Protein AF-A0A1H1NVF4-F1 (afdb_monomer_lite)

Secondary structure (DSSP, 8-state):
---HHHHHHHHHHHH-SSEEEHHHHHHHH-TT---HHHHHHHHHTTS-----EEESSTTPEEEEEHHHHHHHHHHH-SS-----S-------------

Radius of gyration: 15.96 Å; chains: 1; bounding box: 43×28×48 Å

pLDDT: mean 70.97, std 15.54, range [33.5, 87.38]

Structure (mmCIF, N/CA/C/O backbone):
data_AF-A0A1H1NVF4-F1
#
_entry.id   AF-A0A1H1NVF4-F1
#
loop_
_atom_site.group_PDB
_atom_site.id
_atom_site.type_symbol
_atom_site.label_atom_id
_atom_site.label_alt_id
_atom_site.label_comp_id
_atom_site.label_asym_id
_atom_site.label_entity_id
_atom_site.label_seq_id
_atom_site.pdbx_PDB_ins_code
_atom_site.Cartn_x
_atom_site.Cartn_y
_atom_site.Cartn_z
_atom_site.occupancy
_atom_site.B_iso_or_equiv
_atom_site.auth_seq_id
_atom_site.auth_comp_id
_atom_site.auth_asym_id
_atom_site.auth_atom_id
_atom_site.pdbx_PDB_model_num
ATOM 1 N N . MET A 1 1 ? 3.846 1.326 -22.352 1.00 51.31 1 MET A N 1
ATOM 2 C CA . MET A 1 1 ? 3.088 0.555 -21.343 1.00 51.31 1 MET A CA 1
ATOM 3 C C . MET A 1 1 ? 4.117 -0.011 -20.375 1.00 51.31 1 MET A C 1
ATOM 5 O O . MET A 1 1 ? 4.774 -0.983 -20.717 1.00 51.31 1 MET A O 1
ATOM 9 N N . THR A 1 2 ? 4.398 0.663 -19.262 1.00 56.66 2 THR A N 1
ATOM 10 C CA . THR A 1 2 ? 5.470 0.232 -18.347 1.00 56.66 2 THR A CA 1
ATOM 11 C C . THR A 1 2 ? 5.034 -1.039 -17.624 1.00 56.66 2 THR A C 1
ATOM 13 O O . THR A 1 2 ? 3.951 -1.081 -17.044 1.00 56.66 2 THR A O 1
ATOM 16 N N . THR A 1 3 ? 5.837 -2.095 -17.713 1.00 71.75 3 THR A N 1
ATOM 17 C CA . THR A 1 3 ? 5.547 -3.394 -17.101 1.00 71.75 3 THR A CA 1
ATOM 18 C C . THR A 1 3 ? 6.102 -3.443 -15.672 1.00 71.75 3 THR A C 1
ATOM 20 O O . THR A 1 3 ? 7.077 -2.765 -15.350 1.00 71.75 3 THR A O 1
ATOM 23 N N . LEU A 1 4 ? 5.495 -4.267 -14.808 1.00 72.19 4 LEU A N 1
ATOM 24 C CA . LEU A 1 4 ? 5.955 -4.547 -13.435 1.00 72.19 4 LEU A CA 1
ATOM 25 C C . LEU A 1 4 ? 7.485 -4.653 -13.250 1.00 72.19 4 LEU A C 1
ATOM 27 O O . LEU A 1 4 ? 7.996 -3.997 -12.338 1.00 72.19 4 LEU A O 1
ATOM 31 N N . PRO A 1 5 ? 8.229 -5.425 -14.072 1.00 73.44 5 PRO A N 1
ATOM 32 C CA . PRO A 1 5 ? 9.673 -5.577 -13.897 1.00 73.44 5 PRO A CA 1
ATOM 33 C C . PRO A 1 5 ? 10.443 -4.261 -14.043 1.00 73.44 5 PRO A C 1
ATOM 35 O O . PRO A 1 5 ? 11.336 -4.006 -13.241 1.00 73.44 5 PRO A O 1
ATOM 38 N N . ALA A 1 6 ? 10.055 -3.381 -14.972 1.00 77.06 6 ALA A N 1
ATOM 39 C CA . ALA A 1 6 ? 10.739 -2.103 -15.173 1.00 77.06 6 ALA A CA 1
ATOM 40 C C . ALA A 1 6 ? 10.601 -1.177 -13.949 1.00 77.06 6 ALA A C 1
ATOM 42 O O . ALA A 1 6 ? 11.563 -0.538 -13.524 1.00 77.06 6 ALA A O 1
ATOM 43 N N . THR A 1 7 ? 9.416 -1.142 -13.331 1.00 80.00 7 THR A N 1
ATOM 44 C CA . THR A 1 7 ? 9.189 -0.385 -12.088 1.00 80.00 7 THR A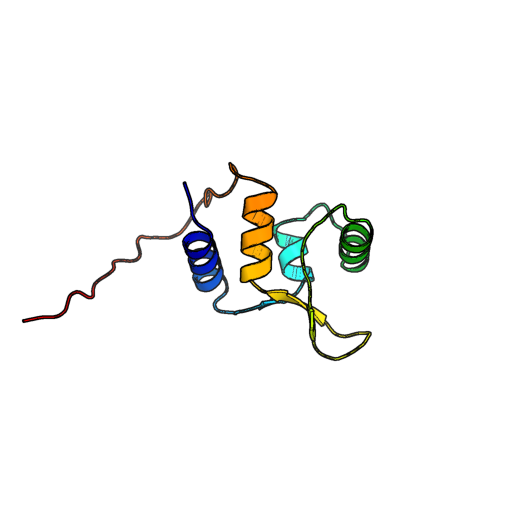 CA 1
ATOM 45 C C . THR A 1 7 ? 9.955 -0.989 -10.912 1.00 80.00 7 THR A C 1
ATOM 47 O O . THR A 1 7 ? 10.537 -0.251 -10.116 1.00 80.00 7 THR A O 1
ATOM 50 N N . LEU A 1 8 ? 9.990 -2.321 -10.804 1.00 80.88 8 LEU A N 1
ATOM 51 C CA . LEU A 1 8 ? 10.721 -3.013 -9.744 1.00 80.88 8 LEU A CA 1
ATOM 52 C C . LEU A 1 8 ? 12.232 -2.780 -9.850 1.00 80.88 8 LEU A C 1
ATOM 54 O O . LEU A 1 8 ? 12.871 -2.494 -8.841 1.00 80.88 8 LEU A O 1
ATOM 58 N N . GLU A 1 9 ? 12.803 -2.855 -11.054 1.00 79.12 9 GLU A N 1
ATOM 59 C CA . GLU A 1 9 ? 14.217 -2.553 -11.290 1.00 79.12 9 GLU A CA 1
ATOM 60 C C . GLU A 1 9 ? 14.557 -1.106 -10.932 1.00 79.12 9 GLU A C 1
ATOM 62 O O . GLU A 1 9 ? 15.572 -0.864 -10.278 1.00 79.12 9 GLU A O 1
ATOM 67 N N . GLN A 1 10 ? 13.692 -0.149 -11.277 1.00 80.88 10 GLN A N 1
ATOM 68 C CA . GLN A 1 10 ? 13.894 1.254 -10.916 1.00 80.88 10 GLN A CA 1
ATOM 69 C C . GLN A 1 10 ? 13.900 1.458 -9.394 1.00 80.88 10 GLN A C 1
ATOM 71 O O . GLN A 1 10 ? 14.780 2.139 -8.867 1.00 80.88 10 GLN A O 1
ATOM 76 N N . LEU A 1 11 ? 12.954 0.842 -8.677 1.00 81.75 11 LEU A N 1
ATOM 77 C CA . LEU A 1 11 ? 12.922 0.875 -7.213 1.00 81.75 11 LEU A CA 1
ATOM 78 C C . LEU A 1 11 ? 14.168 0.206 -6.622 1.00 81.75 11 LEU A C 1
ATOM 80 O O . LEU A 1 11 ? 14.806 0.749 -5.724 1.00 81.75 11 LEU A O 1
ATOM 84 N N . ARG A 1 12 ? 14.559 -0.949 -7.159 1.00 82.12 12 ARG A N 1
ATOM 85 C CA . ARG A 1 12 ? 15.703 -1.711 -6.661 1.00 82.12 12 ARG A CA 1
ATOM 86 C C . ARG A 1 12 ? 17.015 -0.958 -6.859 1.00 82.12 12 ARG A C 1
ATOM 88 O O . ARG A 1 12 ? 17.821 -0.947 -5.943 1.00 82.12 12 ARG A O 1
ATOM 95 N N . ARG A 1 13 ? 17.195 -0.250 -7.979 1.00 78.88 13 ARG A N 1
ATOM 96 C CA . ARG A 1 13 ? 18.355 0.637 -8.184 1.00 78.88 13 ARG A CA 1
ATOM 97 C C . ARG A 1 13 ? 18.352 1.865 -7.278 1.00 78.88 13 ARG A C 1
ATOM 99 O O . ARG A 1 13 ? 19.417 2.354 -6.930 1.00 78.88 13 ARG A O 1
ATOM 106 N N . ARG A 1 14 ? 17.173 2.389 -6.925 1.00 79.69 14 ARG A N 1
ATOM 107 C CA . ARG A 1 14 ? 17.039 3.582 -6.075 1.00 79.69 14 ARG A CA 1
ATOM 108 C C . ARG A 1 14 ? 17.388 3.287 -4.617 1.00 79.69 14 ARG A C 1
ATOM 110 O O . ARG A 1 14 ? 18.059 4.096 -3.988 1.00 79.69 14 ARG A O 1
ATOM 117 N N . TYR A 1 15 ? 16.910 2.161 -4.089 1.00 78.56 15 TYR A N 1
ATOM 118 C CA . TYR A 1 15 ? 17.018 1.848 -2.660 1.00 78.56 15 TYR A CA 1
ATOM 119 C C . TYR A 1 15 ? 18.061 0.774 -2.325 1.00 78.56 15 TYR A C 1
ATOM 121 O O . TYR A 1 15 ? 18.366 0.600 -1.145 1.00 78.56 15 TYR A O 1
ATOM 129 N N . ASP A 1 16 ? 18.557 0.038 -3.328 1.00 73.88 16 ASP A N 1
ATOM 130 C CA . ASP A 1 16 ? 19.504 -1.092 -3.228 1.00 73.88 16 ASP A CA 1
ATOM 131 C C . ASP A 1 16 ? 19.076 -2.217 -2.259 1.00 73.88 16 ASP A C 1
ATOM 133 O O . ASP A 1 16 ? 19.813 -3.150 -1.959 1.00 73.88 16 ASP A O 1
ATOM 137 N N . ARG A 1 17 ? 17.836 -2.164 -1.762 1.00 78.88 17 ARG A N 1
ATOM 138 C CA . ARG A 1 17 ? 17.302 -3.052 -0.727 1.00 78.88 17 ARG A CA 1
ATOM 139 C C . ARG A 1 17 ? 16.025 -3.732 -1.217 1.00 78.88 17 ARG A C 1
ATOM 141 O O . ARG A 1 17 ? 15.206 -3.086 -1.864 1.00 78.88 17 ARG A O 1
ATOM 148 N N . PRO A 1 18 ? 15.809 -5.026 -0.912 1.00 77.19 18 PRO A N 1
ATOM 149 C CA . PRO A 1 18 ? 14.626 -5.762 -1.371 1.00 77.19 18 PRO A CA 1
ATOM 150 C C . PRO A 1 18 ? 13.334 -5.350 -0.644 1.00 77.19 18 PRO A C 1
ATOM 152 O O . PRO A 1 18 ? 12.231 -5.593 -1.142 1.00 77.19 18 PRO A O 1
ATOM 155 N N . CYS A 1 19 ? 13.460 -4.733 0.530 1.00 79.12 19 CYS A N 1
ATOM 156 C CA . CYS A 1 19 ? 12.353 -4.254 1.341 1.00 79.12 19 CYS A CA 1
ATOM 157 C C . CYS A 1 19 ? 12.653 -2.871 1.922 1.00 79.12 19 CYS A C 1
ATOM 159 O O . CYS A 1 19 ? 13.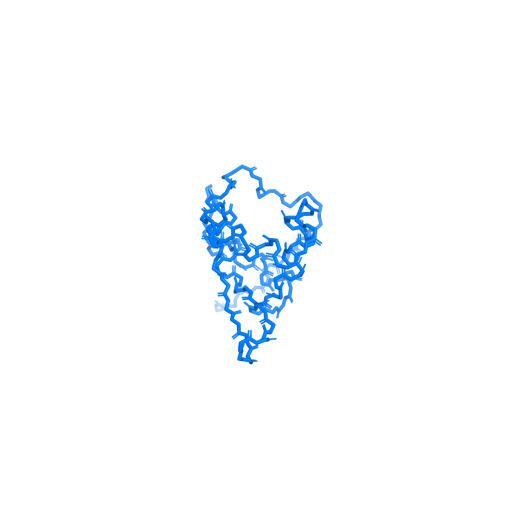804 -2.531 2.201 1.00 79.12 19 CYS A O 1
ATOM 161 N N . LEU A 1 20 ? 11.590 -2.095 2.112 1.00 82.94 20 LEU A N 1
ATOM 162 C CA . LEU A 1 20 ? 11.614 -0.772 2.725 1.00 82.94 20 LEU A CA 1
ATOM 163 C C . LEU A 1 20 ? 10.701 -0.768 3.958 1.00 82.94 20 LEU A C 1
ATOM 165 O O . LEU A 1 20 ? 9.627 -1.376 3.910 1.00 82.94 20 LEU A O 1
ATOM 169 N N . PRO A 1 21 ? 11.068 -0.102 5.063 1.00 83.81 21 PRO A N 1
ATOM 170 C CA . PRO A 1 21 ? 10.160 0.075 6.188 1.00 83.81 21 PRO A CA 1
ATOM 171 C C . PRO A 1 21 ? 8.935 0.898 5.776 1.00 83.81 21 PRO A C 1
ATOM 173 O O . PRO A 1 21 ? 9.005 1.800 4.939 1.00 83.81 21 PRO A O 1
ATOM 176 N N . LEU A 1 22 ? 7.794 0.594 6.397 1.00 82.25 22 LEU A N 1
ATOM 177 C CA . LEU A 1 22 ? 6.522 1.268 6.142 1.00 82.25 22 LEU A CA 1
ATOM 178 C C . LEU A 1 22 ? 6.620 2.776 6.384 1.00 82.25 22 LEU A C 1
ATOM 180 O O . LEU A 1 22 ? 5.914 3.540 5.733 1.00 82.25 22 LEU A O 1
ATOM 184 N N . ASP A 1 23 ? 7.482 3.188 7.314 1.00 80.69 23 ASP A N 1
ATOM 185 C CA . ASP A 1 23 ? 7.722 4.589 7.643 1.00 80.69 23 ASP A CA 1
ATOM 186 C C . ASP A 1 23 ? 8.364 5.373 6.487 1.00 80.69 23 ASP A C 1
ATOM 188 O O . ASP A 1 23 ? 7.894 6.462 6.164 1.00 80.69 23 ASP A O 1
ATOM 192 N N . GLU A 1 24 ? 9.343 4.793 5.784 1.00 83.06 24 GLU A N 1
ATOM 193 C CA . GLU A 1 24 ? 9.939 5.429 4.598 1.00 83.06 24 GLU A CA 1
ATOM 194 C C . GLU A 1 24 ? 8.942 5.464 3.432 1.00 83.06 24 GLU A C 1
ATOM 196 O O . GLU A 1 24 ? 8.738 6.506 2.808 1.00 83.06 24 GLU A O 1
ATOM 201 N N . VAL A 1 25 ? 8.226 4.356 3.189 1.00 81.62 25 VAL A N 1
ATOM 202 C CA . VAL A 1 25 ? 7.179 4.304 2.149 1.00 81.62 25 VAL A CA 1
ATOM 203 C C . VAL A 1 25 ? 6.091 5.344 2.415 1.00 81.62 25 VAL A C 1
ATOM 205 O O . VAL A 1 25 ? 5.609 6.000 1.488 1.00 81.62 25 VAL A O 1
ATOM 208 N N . ARG A 1 26 ? 5.705 5.504 3.684 1.00 83.75 26 ARG A N 1
ATOM 209 C CA . ARG A 1 26 ? 4.777 6.538 4.140 1.00 83.75 26 ARG A CA 1
ATOM 210 C C . ARG A 1 26 ? 5.321 7.924 3.821 1.00 83.75 26 ARG A C 1
ATOM 212 O O . ARG A 1 26 ? 4.604 8.695 3.196 1.00 83.75 26 ARG A O 1
ATOM 219 N N . ALA A 1 27 ? 6.549 8.229 4.233 1.00 80.62 27 ALA A N 1
ATOM 220 C CA . ALA A 1 27 ? 7.141 9.551 4.065 1.00 80.62 27 ALA A CA 1
ATOM 221 C C . ALA A 1 27 ? 7.198 9.988 2.590 1.00 80.62 27 ALA A C 1
ATOM 223 O O . ALA A 1 27 ? 6.837 11.121 2.279 1.00 80.62 27 ALA A O 1
ATOM 224 N N . GLU A 1 28 ? 7.576 9.088 1.679 1.00 79.88 28 GLU A N 1
ATOM 225 C CA . GLU A 1 28 ? 7.700 9.417 0.253 1.00 79.88 28 GLU A CA 1
ATOM 226 C C . GLU A 1 28 ? 6.365 9.410 -0.500 1.00 79.88 28 GLU A C 1
ATOM 228 O O . GLU A 1 28 ? 6.058 10.339 -1.247 1.00 79.88 28 GLU A O 1
ATOM 233 N N . TRP A 1 29 ? 5.551 8.364 -0.331 1.00 76.19 29 TRP A N 1
ATOM 234 C CA . TRP A 1 29 ? 4.388 8.133 -1.201 1.00 76.19 29 TRP A CA 1
ATOM 235 C C . TRP A 1 29 ? 3.055 8.535 -0.579 1.00 76.19 29 TRP A C 1
ATOM 237 O O . TRP A 1 29 ? 2.056 8.729 -1.293 1.00 76.19 29 TRP A O 1
ATOM 247 N N . LEU A 1 30 ? 3.015 8.615 0.750 1.00 76.00 30 LEU A N 1
ATOM 248 C CA . LEU A 1 30 ? 1.832 8.958 1.527 1.00 76.00 30 LEU A CA 1
ATOM 249 C C . LEU A 1 30 ? 2.150 10.047 2.562 1.00 76.00 30 LEU A C 1
ATOM 251 O O . LEU A 1 30 ? 1.866 9.847 3.745 1.00 76.00 30 LEU A O 1
ATOM 255 N N . PRO A 1 31 ? 2.654 11.226 2.148 1.00 76.50 31 PRO A N 1
ATOM 256 C CA . PRO A 1 31 ? 2.972 12.303 3.089 1.00 76.50 31 PRO A CA 1
ATOM 257 C C . PRO A 1 31 ? 1.734 12.797 3.861 1.00 76.50 31 PRO A C 1
ATOM 259 O O . PRO A 1 31 ? 1.855 13.392 4.923 1.00 76.50 31 PRO A O 1
ATOM 262 N N . HIS A 1 32 ? 0.524 12.507 3.362 1.00 78.12 32 HIS A N 1
ATOM 263 C CA . HIS A 1 32 ? -0.747 12.773 4.045 1.00 78.12 32 HIS A CA 1
ATOM 264 C C . HIS A 1 32 ? -1.056 11.796 5.197 1.00 78.12 32 HIS A C 1
ATOM 266 O O . HIS A 1 32 ? -2.003 12.011 5.955 1.00 78.12 32 HIS A O 1
ATOM 272 N N . ILE A 1 33 ? -0.311 10.694 5.322 1.00 80.38 33 ILE A N 1
ATOM 273 C CA . ILE A 1 33 ? -0.447 9.738 6.417 1.00 80.38 33 ILE A CA 1
ATOM 274 C C . ILE A 1 33 ? 0.553 10.102 7.513 1.00 80.38 33 ILE A C 1
ATOM 276 O O . ILE A 1 33 ? 1.759 9.884 7.409 1.00 80.38 33 ILE A O 1
ATOM 280 N N . ASN A 1 34 ? 0.015 10.626 8.608 1.00 74.44 34 ASN A N 1
ATOM 281 C CA . ASN A 1 34 ? 0.814 11.189 9.694 1.00 74.44 34 ASN A CA 1
ATOM 282 C C . ASN A 1 34 ? 1.534 10.147 10.564 1.00 74.44 34 ASN A C 1
ATOM 284 O O . ASN A 1 34 ? 2.499 10.489 11.241 1.00 74.44 34 ASN A O 1
ATOM 288 N N . SER A 1 35 ? 1.097 8.883 10.570 1.00 79.12 35 SER A N 1
ATOM 289 C CA . SER A 1 35 ? 1.689 7.853 11.438 1.00 79.12 35 SER A CA 1
ATOM 290 C C . SER A 1 35 ? 1.586 6.455 10.837 1.00 79.12 35 SER A C 1
ATOM 292 O O . SER A 1 35 ? 0.653 6.157 10.088 1.00 79.12 35 SER A O 1
ATOM 294 N N . GLU A 1 36 ? 2.508 5.573 11.221 1.00 78.19 36 GLU A N 1
ATOM 295 C CA . GLU A 1 36 ? 2.477 4.150 10.861 1.00 78.19 36 GLU A CA 1
ATOM 296 C C . GLU A 1 36 ? 1.143 3.495 11.260 1.00 78.19 3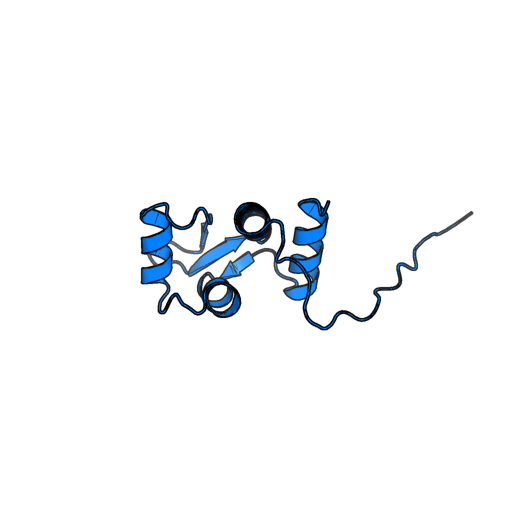6 GLU A C 1
ATOM 298 O O . GLU A 1 36 ? 0.528 2.788 10.464 1.00 78.19 36 GLU A O 1
ATOM 303 N N . GLU A 1 37 ? 0.626 3.807 12.452 1.00 82.06 37 GLU A N 1
ATOM 304 C CA . GLU A 1 37 ? -0.669 3.306 12.926 1.00 82.06 37 GLU A CA 1
ATOM 305 C C . GLU A 1 37 ? -1.832 3.738 12.023 1.00 82.06 37 GLU A C 1
ATOM 307 O O . GLU A 1 37 ? -2.737 2.948 11.740 1.00 82.06 37 GLU A O 1
ATOM 312 N N . HIS A 1 38 ? -1.789 4.973 11.510 1.00 83.94 38 HIS A N 1
ATOM 313 C CA . HIS A 1 38 ? -2.762 5.463 10.537 1.00 83.94 38 HIS A CA 1
ATOM 314 C C . HIS A 1 38 ? -2.652 4.696 9.219 1.00 83.94 38 HIS A C 1
ATOM 316 O O . HIS A 1 38 ? -3.683 4.302 8.674 1.00 83.94 38 HIS A O 1
ATOM 322 N N . LEU A 1 39 ? -1.436 4.428 8.733 1.00 83.06 39 LEU A N 1
ATOM 323 C CA . LEU A 1 39 ? -1.220 3.636 7.520 1.00 83.06 39 LEU A CA 1
ATOM 324 C C . LEU A 1 39 ? -1.770 2.214 7.683 1.00 83.06 39 LEU A C 1
ATOM 326 O O . LEU A 1 39 ? -2.568 1.756 6.865 1.00 83.06 39 LEU A O 1
ATOM 330 N N . LEU A 1 40 ? -1.429 1.551 8.788 1.00 82.81 40 LEU A N 1
ATOM 331 C CA . LEU A 1 40 ? -1.927 0.220 9.134 1.00 82.81 40 LEU A CA 1
ATOM 332 C C . LEU A 1 40 ? -3.455 0.194 9.226 1.00 82.81 40 LEU A C 1
ATOM 334 O O . LEU A 1 40 ? -4.089 -0.752 8.757 1.00 82.81 40 LEU A O 1
ATOM 338 N N . LYS A 1 41 ? -4.064 1.241 9.792 1.00 86.44 41 LYS A N 1
ATOM 339 C CA . LYS A 1 41 ? -5.521 1.387 9.843 1.00 86.44 41 LYS A CA 1
ATOM 340 C C . LYS A 1 41 ? -6.116 1.522 8.443 1.00 86.44 41 LYS A C 1
ATOM 342 O O . LYS A 1 41 ? -7.082 0.831 8.153 1.00 86.44 41 LYS A O 1
ATOM 347 N N . GLN A 1 42 ? -5.546 2.340 7.557 1.00 84.19 42 GLN A N 1
ATOM 348 C CA . GLN A 1 42 ? -6.030 2.473 6.174 1.00 84.19 42 GLN A CA 1
ATOM 349 C C . GLN A 1 42 ? -5.912 1.165 5.377 1.00 84.19 42 GLN A C 1
ATOM 351 O O . GLN A 1 42 ? -6.808 0.843 4.594 1.00 84.19 42 GLN A O 1
ATOM 356 N N . ILE A 1 43 ? -4.843 0.396 5.604 1.00 84.88 43 ILE A N 1
ATOM 357 C CA . ILE A 1 43 ? -4.662 -0.930 5.000 1.00 84.88 43 ILE A CA 1
ATOM 358 C C . ILE A 1 43 ? -5.711 -1.908 5.543 1.00 84.88 43 ILE A C 1
ATOM 360 O O . ILE A 1 43 ? -6.388 -2.575 4.766 1.00 84.88 43 ILE A O 1
ATOM 364 N N . ARG A 1 44 ? -5.929 -1.933 6.865 1.00 81.19 44 ARG A N 1
ATOM 365 C CA . ARG A 1 44 ? -6.993 -2.732 7.503 1.00 81.19 44 ARG A CA 1
ATOM 366 C C . ARG A 1 44 ? -8.394 -2.358 7.020 1.00 81.19 44 ARG A C 1
ATOM 368 O O . ARG A 1 44 ? -9.235 -3.233 6.874 1.00 81.19 44 ARG A O 1
ATOM 375 N N . LEU A 1 45 ? -8.631 -1.075 6.757 1.00 84.19 45 LEU A N 1
ATOM 376 C CA . LEU A 1 45 ? -9.880 -0.560 6.192 1.00 84.19 45 LEU A CA 1
ATOM 377 C C . LEU A 1 45 ? -10.037 -0.874 4.694 1.00 84.19 45 LEU A C 1
ATOM 379 O O . LEU A 1 45 ? -11.052 -0.514 4.107 1.00 84.19 45 LEU A O 1
ATOM 383 N N . GLY A 1 46 ? -9.036 -1.481 4.048 1.00 81.31 46 GLY A N 1
ATOM 384 C CA . GLY A 1 46 ? -9.059 -1.793 2.618 1.00 81.31 46 GLY A CA 1
ATOM 385 C C . GLY A 1 46 ? -8.930 -0.572 1.702 1.00 81.31 46 GLY A C 1
ATOM 386 O O . GLY A 1 46 ? -9.014 -0.712 0.483 1.00 81.31 46 GLY A O 1
ATOM 387 N N . ARG A 1 47 ? -8.691 0.621 2.265 1.00 80.38 47 ARG A N 1
ATOM 388 C CA . ARG A 1 47 ? -8.503 1.874 1.512 1.00 80.38 47 ARG A CA 1
ATOM 389 C C . ARG A 1 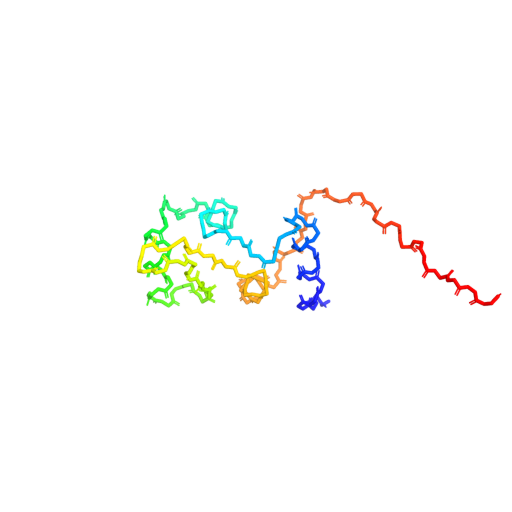47 ? -7.162 1.894 0.786 1.00 80.38 47 ARG A C 1
ATOM 391 O O . ARG A 1 47 ? -7.026 2.541 -0.246 1.00 80.38 47 ARG A O 1
ATOM 398 N N . ILE A 1 48 ? -6.188 1.154 1.310 1.00 80.69 48 ILE A N 1
ATOM 399 C CA . ILE A 1 48 ? -4.867 0.978 0.716 1.00 80.69 48 ILE A CA 1
ATOM 400 C C . ILE A 1 48 ? -4.622 -0.521 0.555 1.00 80.69 48 ILE A C 1
ATOM 402 O O . ILE A 1 48 ? -4.404 -1.229 1.533 1.00 80.69 48 ILE A O 1
ATOM 406 N N . ARG A 1 49 ? -4.618 -1.014 -0.688 1.00 79.75 49 ARG A N 1
ATOM 407 C CA . ARG A 1 49 ? -4.261 -2.409 -1.010 1.00 79.75 49 ARG A CA 1
ATOM 408 C C . ARG A 1 49 ? -2.741 -2.620 -1.062 1.00 79.75 49 ARG A C 1
ATOM 410 O O . ARG A 1 49 ? -2.233 -3.208 -2.010 1.00 79.75 49 ARG A O 1
ATOM 417 N N . LEU A 1 50 ? -2.016 -2.094 -0.078 1.00 82.81 50 LEU A N 1
ATOM 418 C CA . LEU A 1 50 ? -0.571 -2.280 0.045 1.00 82.81 50 LEU A CA 1
ATOM 419 C C . LEU A 1 50 ? -0.312 -3.439 1.006 1.00 82.81 50 LEU A C 1
ATOM 421 O O . LEU A 1 50 ? -0.759 -3.408 2.154 1.00 82.81 50 LEU A O 1
ATOM 425 N N . ARG A 1 51 ? 0.393 -4.469 0.534 1.00 81.25 51 ARG A N 1
ATOM 426 C CA . ARG A 1 51 ? 0.821 -5.578 1.389 1.00 81.25 51 ARG A CA 1
ATOM 427 C C . ARG A 1 51 ? 2.047 -5.162 2.185 1.00 81.25 51 ARG A C 1
ATOM 429 O O . ARG A 1 51 ? 2.994 -4.617 1.630 1.00 81.25 51 ARG A O 1
ATOM 436 N N . TYR A 1 52 ? 2.019 -5.448 3.480 1.00 83.06 52 TYR A N 1
ATOM 437 C CA . TYR A 1 52 ? 3.158 -5.270 4.368 1.00 83.06 52 TYR A CA 1
ATOM 438 C C . TYR A 1 52 ? 3.434 -6.571 5.116 1.00 83.06 52 TYR A C 1
ATOM 440 O O . TYR A 1 52 ? 2.525 -7.338 5.433 1.00 83.06 52 TYR A O 1
ATOM 448 N N . THR A 1 53 ? 4.704 -6.789 5.416 1.00 82.31 53 THR A N 1
ATOM 449 C CA . THR A 1 53 ? 5.220 -7.904 6.205 1.00 82.31 53 THR A CA 1
ATOM 450 C C . THR A 1 53 ? 5.807 -7.339 7.487 1.00 82.31 53 THR A C 1
ATOM 452 O O . THR A 1 53 ? 6.376 -6.259 7.479 1.00 82.31 53 THR A O 1
ATOM 455 N N . ARG A 1 54 ? 5.663 -8.020 8.623 1.00 81.38 54 ARG A N 1
ATOM 456 C CA . ARG A 1 54 ? 6.292 -7.576 9.876 1.00 81.38 54 ARG A CA 1
ATOM 457 C C . ARG A 1 54 ? 7.521 -8.419 10.146 1.00 81.38 54 ARG A C 1
ATOM 459 O O . ARG A 1 54 ? 7.395 -9.628 10.329 1.00 81.38 54 ARG A O 1
ATOM 466 N N . LEU A 1 55 ? 8.688 -7.783 10.191 1.00 72.31 55 LEU A N 1
ATOM 467 C CA . LEU A 1 55 ? 9.916 -8.444 10.616 1.00 72.31 55 LEU A CA 1
ATOM 468 C C . LEU A 1 55 ? 9.971 -8.400 12.152 1.00 72.31 55 LEU A C 1
ATOM 470 O O . LEU A 1 55 ? 9.882 -7.315 12.718 1.00 72.31 55 LEU A O 1
ATOM 474 N N . HIS A 1 56 ? 10.144 -9.543 12.830 1.00 59.66 56 HIS A N 1
ATOM 475 C CA . HIS A 1 56 ? 10.370 -9.626 14.290 1.00 59.66 56 HIS A CA 1
ATOM 476 C C . HIS A 1 56 ? 9.126 -9.438 15.217 1.00 59.66 56 HIS A C 1
ATOM 478 O O . HIS A 1 56 ? 9.132 -8.637 16.149 1.00 59.66 56 HIS A O 1
ATOM 484 N N . SER A 1 57 ? 8.070 -10.253 15.045 1.00 61.12 57 SER A N 1
ATOM 485 C CA . SER A 1 57 ? 6.917 -10.416 15.981 1.00 61.12 57 SER A CA 1
ATOM 486 C C . SER A 1 57 ? 5.835 -9.307 15.999 1.00 61.12 57 SER A C 1
ATOM 488 O O . SER A 1 57 ? 5.786 -8.437 15.135 1.00 61.12 57 SER A O 1
ATOM 490 N N . ARG A 1 58 ? 4.879 -9.368 16.955 1.00 59.53 58 ARG A N 1
ATOM 491 C CA . ARG A 1 58 ? 3.679 -8.493 17.068 1.00 59.53 58 ARG A CA 1
ATOM 492 C C . ARG A 1 58 ? 3.979 -6.979 17.117 1.00 59.53 58 ARG A C 1
ATOM 494 O O . ARG A 1 58 ? 3.094 -6.205 16.757 1.00 59.53 58 ARG A O 1
ATOM 501 N N . LYS A 1 59 ? 5.195 -6.589 17.523 1.00 63.38 59 LYS A N 1
ATOM 502 C CA . LYS A 1 59 ? 5.758 -5.218 17.541 1.00 63.38 59 LYS A CA 1
ATOM 503 C C . LYS A 1 59 ? 6.883 -5.013 16.508 1.00 63.38 59 LYS A C 1
ATOM 505 O O . LYS A 1 59 ? 7.632 -4.048 16.585 1.00 63.38 59 LYS A O 1
ATOM 510 N N . GLY A 1 60 ? 7.033 -5.959 15.591 1.00 70.19 60 GLY A N 1
ATOM 511 C CA . GLY A 1 60 ? 8.054 -5.940 14.562 1.00 70.19 60 GLY A CA 1
ATOM 512 C C . GLY A 1 60 ? 7.865 -4.793 13.579 1.00 70.19 60 GLY A C 1
ATOM 513 O O . GLY A 1 60 ? 6.731 -4.376 13.328 1.00 70.19 60 GLY A O 1
ATOM 514 N N . ILE A 1 61 ? 8.976 -4.328 13.009 1.00 75.06 61 ILE A N 1
ATOM 515 C CA . ILE A 1 61 ? 8.992 -3.237 12.035 1.00 75.06 61 ILE A CA 1
ATOM 516 C C . ILE A 1 61 ? 8.181 -3.697 10.817 1.00 75.06 61 ILE A C 1
ATOM 518 O O . ILE A 1 61 ? 8.521 -4.723 10.207 1.00 75.06 61 ILE A O 1
ATOM 522 N N . PRO A 1 62 ? 7.085 -3.005 10.465 1.00 81.19 62 PRO A N 1
ATOM 523 C CA . PRO A 1 62 ? 6.391 -3.300 9.232 1.00 81.19 62 PRO A CA 1
ATOM 524 C C . PRO A 1 62 ? 7.281 -2.866 8.070 1.00 81.19 62 PRO A C 1
ATOM 526 O O . PRO A 1 62 ? 7.701 -1.719 7.967 1.00 81.19 62 PRO A O 1
ATOM 529 N N . VAL A 1 63 ? 7.576 -3.813 7.197 1.00 84.38 63 VAL A N 1
ATOM 530 C CA . VAL A 1 63 ? 8.345 -3.641 5.974 1.00 84.38 63 VAL A CA 1
ATOM 531 C C . VAL A 1 63 ? 7.466 -3.992 4.782 1.00 84.38 63 VAL A C 1
ATOM 533 O O . VAL A 1 63 ? 6.608 -4.871 4.844 1.00 84.38 63 VAL A O 1
ATOM 536 N N . VAL A 1 64 ? 7.662 -3.299 3.677 1.00 86.06 64 VAL A N 1
ATOM 537 C CA . VAL A 1 64 ? 7.012 -3.555 2.394 1.00 86.06 64 VAL A CA 1
ATOM 538 C C . VAL A 1 64 ? 8.087 -4.025 1.431 1.00 86.06 64 VAL A C 1
ATOM 540 O O . VAL A 1 64 ? 9.157 -3.425 1.337 1.00 86.06 64 VAL A O 1
ATOM 543 N N . TYR A 1 65 ? 7.809 -5.109 0.714 1.00 87.38 65 TYR A N 1
ATOM 544 C CA . TYR A 1 65 ? 8.675 -5.546 -0.371 1.00 87.38 65 TYR A CA 1
ATOM 545 C C . TYR A 1 65 ? 8.511 -4.619 -1.571 1.00 87.38 65 TYR A C 1
ATOM 547 O O . TYR A 1 65 ? 7.399 -4.186 -1.881 1.00 87.38 65 TYR A O 1
ATOM 555 N N . LEU A 1 66 ? 9.606 -4.351 -2.282 1.00 84.12 66 LEU A N 1
ATOM 556 C CA . LEU A 1 66 ? 9.548 -3.513 -3.482 1.00 84.12 66 LEU A CA 1
ATOM 557 C C . LEU A 1 66 ? 8.599 -4.082 -4.550 1.00 84.12 66 LEU A C 1
ATOM 559 O O . LEU A 1 66 ? 7.984 -3.315 -5.283 1.00 84.12 66 LEU A O 1
ATOM 563 N N . ASP A 1 67 ? 8.436 -5.407 -4.604 1.00 83.06 67 ASP A N 1
ATOM 564 C CA . ASP A 1 67 ? 7.494 -6.086 -5.504 1.00 83.06 67 ASP A CA 1
ATOM 565 C C . ASP A 1 67 ? 6.029 -5.725 -5.191 1.00 83.06 67 ASP A C 1
ATOM 567 O O . ASP A 1 67 ? 5.257 -5.359 -6.082 1.00 83.06 67 ASP A O 1
ATOM 571 N N . ASP A 1 68 ? 5.657 -5.734 -3.908 1.00 85.06 68 ASP A N 1
ATOM 572 C CA . ASP A 1 68 ? 4.334 -5.302 -3.453 1.00 85.06 68 ASP A CA 1
ATOM 573 C C . ASP A 1 68 ? 4.128 -3.795 -3.656 1.00 85.06 68 ASP A C 1
ATOM 575 O O . ASP A 1 68 ? 3.042 -3.369 -4.063 1.00 85.06 68 ASP A O 1
ATOM 579 N N . LEU A 1 69 ? 5.174 -2.989 -3.437 1.00 83.31 69 LEU A N 1
ATOM 580 C CA . LEU A 1 69 ? 5.143 -1.549 -3.697 1.00 83.31 69 LEU A CA 1
ATOM 581 C C . LEU A 1 69 ? 4.930 -1.254 -5.189 1.00 83.31 69 LEU A C 1
ATOM 583 O O . LEU A 1 69 ? 4.083 -0.431 -5.530 1.00 83.31 69 LEU A O 1
ATOM 587 N N . ALA A 1 70 ? 5.640 -1.951 -6.079 1.00 83.50 70 ALA A N 1
ATOM 588 C CA . ALA A 1 70 ? 5.515 -1.794 -7.527 1.00 83.50 70 ALA A CA 1
ATOM 589 C C . ALA A 1 70 ? 4.106 -2.156 -8.016 1.00 83.50 70 ALA A C 1
ATOM 591 O O . ALA A 1 70 ? 3.491 -1.388 -8.761 1.00 83.50 70 ALA A O 1
ATOM 592 N N . ARG A 1 71 ? 3.547 -3.283 -7.546 1.00 82.81 71 ARG A N 1
ATOM 593 C CA . ARG A 1 71 ? 2.152 -3.658 -7.845 1.00 82.81 71 ARG A CA 1
ATOM 594 C C . ARG A 1 71 ? 1.157 -2.617 -7.357 1.00 82.81 71 ARG A C 1
ATOM 596 O O . ARG A 1 71 ? 0.192 -2.306 -8.061 1.00 82.81 71 ARG A O 1
ATOM 603 N N . TRP A 1 72 ? 1.377 -2.085 -6.160 1.00 82.38 72 TRP A N 1
ATOM 604 C CA . TRP A 1 72 ? 0.503 -1.071 -5.592 1.00 82.38 72 TRP A CA 1
ATOM 605 C C . TRP A 1 72 ? 0.570 0.252 -6.365 1.00 82.38 72 TRP A C 1
ATOM 607 O O . TRP A 1 72 ? -0.478 0.824 -6.662 1.00 82.38 72 TRP A O 1
ATOM 617 N N . LEU A 1 73 ? 1.767 0.703 -6.755 1.00 78.19 73 LEU A N 1
ATOM 618 C CA . LEU A 1 73 ? 1.959 1.912 -7.565 1.00 78.19 73 LEU A CA 1
ATOM 619 C C . LEU A 1 73 ? 1.251 1.804 -8.918 1.00 78.19 73 LEU A C 1
ATOM 621 O O . LEU A 1 73 ? 0.491 2.704 -9.275 1.00 78.19 73 LEU A O 1
ATOM 625 N N . LEU A 1 74 ? 1.419 0.676 -9.613 1.00 76.31 74 LEU A N 1
ATOM 626 C CA . LEU A 1 74 ? 0.749 0.415 -10.891 1.00 76.31 74 LEU A CA 1
ATOM 627 C C . LEU A 1 74 ? -0.776 0.387 -10.763 1.00 76.31 74 LEU A C 1
ATOM 629 O O . LEU A 1 74 ? -1.477 0.879 -11.641 1.00 76.31 74 LEU A O 1
ATOM 633 N N . SER A 1 75 ? -1.294 -0.150 -9.656 1.00 77.81 75 SER A N 1
ATOM 634 C CA . SER A 1 75 ? -2.739 -0.184 -9.393 1.00 77.81 75 SER A CA 1
ATOM 635 C C . SER A 1 75 ? -3.303 1.192 -9.022 1.00 77.81 75 SER A C 1
ATOM 637 O O . SER A 1 75 ? -4.459 1.483 -9.316 1.00 77.81 75 SER A O 1
ATOM 639 N N . ARG A 1 76 ? -2.512 2.032 -8.340 1.00 72.12 76 ARG A N 1
ATOM 640 C CA . ARG A 1 76 ? -2.928 3.356 -7.852 1.00 72.12 76 ARG A CA 1
ATOM 641 C C . ARG A 1 76 ? -2.886 4.420 -8.942 1.00 72.12 76 ARG A C 1
ATOM 643 O O . ARG A 1 76 ? -3.735 5.302 -8.938 1.00 72.12 76 ARG A O 1
ATOM 650 N N . ASN A 1 77 ? -1.884 4.378 -9.815 1.00 59.72 77 ASN A N 1
ATOM 651 C CA . ASN A 1 77 ? -1.615 5.441 -10.775 1.00 59.72 77 ASN A CA 1
ATOM 652 C C . ASN A 1 77 ? -1.029 4.867 -12.073 1.00 59.72 77 ASN A C 1
ATOM 654 O O . ASN A 1 77 ? 0.191 4.746 -12.176 1.00 59.72 77 ASN A O 1
ATOM 658 N N . PRO A 1 78 ? -1.843 4.612 -13.111 1.00 54.28 78 PRO A N 1
ATOM 659 C CA . PRO A 1 78 ? -1.303 4.278 -14.428 1.00 54.28 78 PRO A CA 1
ATOM 660 C C . PRO A 1 78 ? -0.527 5.448 -15.073 1.00 54.28 78 PRO A C 1
ATOM 662 O O 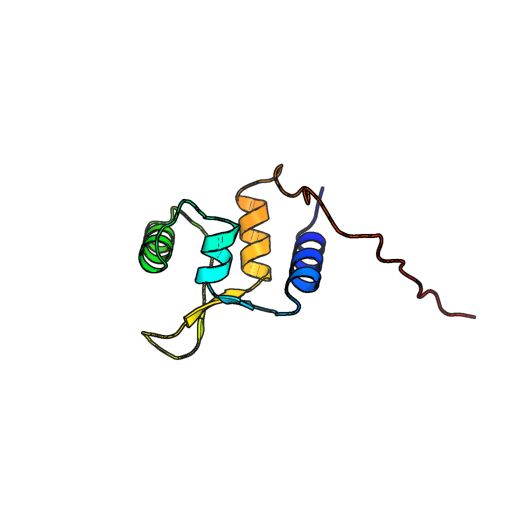. PRO A 1 78 ? 0.243 5.220 -16.001 1.00 54.28 78 PRO A O 1
ATOM 665 N N . SER A 1 79 ? -0.701 6.689 -14.588 1.00 47.34 79 SER A N 1
ATOM 666 C CA . SER A 1 79 ? -0.164 7.917 -15.209 1.00 47.34 79 SER A CA 1
ATOM 667 C C . SER A 1 79 ? 0.921 8.646 -14.402 1.00 47.34 79 SER A C 1
ATOM 669 O O . SER A 1 79 ? 1.530 9.569 -14.928 1.00 47.34 79 SER A O 1
ATOM 671 N N . ASN A 1 80 ? 1.182 8.268 -13.142 1.00 48.19 80 ASN A N 1
ATOM 672 C CA . ASN A 1 80 ? 2.085 9.014 -12.243 1.00 48.19 80 ASN A CA 1
ATOM 673 C C . ASN A 1 80 ? 3.380 8.256 -11.904 1.00 48.19 80 ASN A C 1
ATOM 675 O O . ASN A 1 80 ? 3.864 8.288 -10.775 1.00 48.19 80 ASN A O 1
ATOM 679 N N . THR A 1 81 ? 3.948 7.541 -12.870 1.00 50.22 81 THR A N 1
ATOM 680 C CA . THR A 1 81 ? 5.311 7.001 -12.748 1.00 50.22 81 THR A CA 1
ATOM 681 C C . THR A 1 81 ? 6.182 7.632 -13.817 1.00 50.22 81 THR A C 1
ATOM 683 O O . THR A 1 81 ? 6.718 6.968 -14.696 1.00 50.22 81 THR A O 1
ATOM 686 N N . GLN A 1 82 ? 6.291 8.955 -13.746 1.00 45.47 82 GLN A N 1
ATOM 687 C CA . GLN A 1 82 ? 7.379 9.673 -14.380 1.00 45.47 82 GLN A CA 1
ATOM 688 C C . GLN A 1 82 ? 8.352 10.034 -13.256 1.00 45.47 82 GLN A C 1
ATOM 690 O O . GLN A 1 82 ? 7.925 10.671 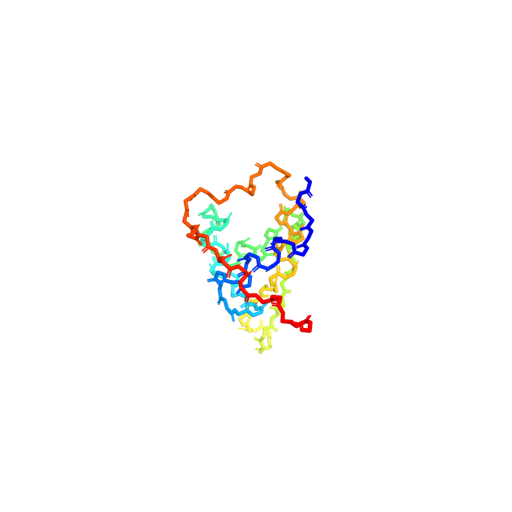-12.289 1.00 45.47 82 GLN A O 1
ATOM 695 N N . PRO A 1 83 ? 9.629 9.615 -13.307 1.00 44.00 83 PRO A N 1
ATOM 696 C CA . PRO A 1 83 ? 10.621 10.176 -12.410 1.00 44.00 83 PRO A CA 1
ATOM 697 C C . PRO A 1 83 ? 10.751 11.656 -12.776 1.00 44.00 83 PRO A C 1
ATOM 699 O O . PRO A 1 83 ? 11.406 12.016 -13.754 1.00 44.00 83 PRO A O 1
ATOM 702 N N . ALA A 1 84 ? 10.077 12.528 -12.029 1.00 41.31 84 ALA A N 1
ATOM 703 C CA . ALA A 1 84 ? 10.385 13.944 -12.048 1.00 41.31 84 ALA A CA 1
ATOM 704 C C . ALA A 1 84 ? 11.786 14.100 -11.443 1.00 41.31 84 ALA A C 1
ATOM 706 O O . ALA A 1 84 ? 11.952 14.174 -10.231 1.00 41.31 84 ALA A O 1
ATOM 707 N N . GLY A 1 85 ? 12.789 14.084 -12.318 1.00 45.09 85 GLY A N 1
ATOM 708 C CA . GLY A 1 85 ? 14.162 14.443 -12.003 1.00 45.09 85 GLY A CA 1
ATOM 709 C C . GLY A 1 85 ? 15.040 13.293 -11.510 1.00 45.09 85 GLY A C 1
ATOM 710 O O . GLY A 1 85 ? 14.873 12.763 -10.416 1.00 45.09 85 GLY A O 1
ATOM 711 N N . HIS A 1 86 ? 16.086 13.043 -12.296 1.00 40.00 86 HIS A N 1
ATOM 712 C CA . HIS A 1 86 ? 17.362 12.459 -11.882 1.00 40.00 86 HIS A CA 1
ATOM 713 C C . HIS A 1 86 ? 17.487 10.925 -11.900 1.00 40.00 86 HIS A C 1
ATOM 715 O O . HIS A 1 86 ? 17.482 10.259 -10.867 1.00 40.00 86 HIS A O 1
ATOM 721 N N . LEU A 1 87 ? 17.755 10.395 -13.097 1.00 41.91 87 LEU A N 1
ATOM 722 C CA . LEU A 1 87 ? 18.800 9.388 -13.294 1.00 41.91 87 LEU A CA 1
ATOM 723 C C . LEU A 1 87 ? 19.618 9.802 -14.534 1.00 41.91 87 LEU A C 1
ATOM 725 O O . LEU A 1 87 ? 19.025 9.922 -15.609 1.00 41.91 87 LEU A O 1
ATOM 729 N N . PRO A 1 88 ? 20.938 10.052 -14.430 1.00 39.84 88 PRO A N 1
ATOM 730 C CA . PRO A 1 88 ? 21.790 10.075 -15.611 1.00 39.84 88 PRO A CA 1
ATOM 731 C C . PRO A 1 88 ? 21.792 8.679 -16.249 1.00 39.84 88 PRO A C 1
ATOM 733 O O . PRO A 1 88 ? 21.658 7.665 -15.560 1.00 39.84 88 PRO A O 1
ATOM 736 N N . ALA A 1 89 ? 21.896 8.652 -17.576 1.00 39.41 89 ALA A N 1
ATOM 737 C CA . ALA A 1 89 ? 21.902 7.456 -18.406 1.00 39.41 89 ALA A CA 1
ATOM 738 C C . ALA A 1 89 ? 22.772 6.340 -17.806 1.00 39.41 89 ALA A C 1
ATOM 740 O O . ALA A 1 89 ? 23.984 6.492 -17.665 1.00 39.41 89 ALA A O 1
ATOM 741 N N . PHE A 1 90 ? 22.165 5.198 -17.477 1.00 37.44 90 PHE A N 1
ATOM 742 C CA . PHE A 1 90 ? 22.949 3.993 -17.255 1.00 37.44 90 PHE A CA 1
ATOM 743 C C . PHE A 1 90 ? 23.262 3.380 -18.615 1.00 37.44 90 PHE A C 1
ATOM 745 O O . PHE A 1 90 ? 22.400 2.780 -19.254 1.00 37.44 90 PHE A O 1
ATOM 752 N N . ASN A 1 91 ? 24.498 3.591 -19.052 1.00 41.22 91 ASN A N 1
ATOM 753 C CA . ASN A 1 91 ? 25.073 2.998 -20.244 1.00 41.22 91 ASN A CA 1
ATOM 754 C C . ASN A 1 91 ? 25.183 1.477 -20.045 1.00 41.22 91 ASN A C 1
ATOM 756 O O . ASN A 1 91 ? 26.002 1.008 -19.254 1.00 41.22 91 ASN A O 1
ATOM 760 N N . SER A 1 92 ? 24.356 0.706 -20.748 1.00 45.34 92 SER A N 1
ATOM 761 C CA . SER A 1 92 ? 24.492 -0.749 -20.836 1.00 45.34 92 SER A CA 1
ATOM 762 C C . SER A 1 92 ? 25.660 -1.092 -21.766 1.00 45.34 92 SER A C 1
ATOM 764 O O . SER A 1 92 ? 25.457 -1.384 -22.938 1.00 45.34 92 SER A O 1
ATOM 766 N N . ASN A 1 93 ? 26.891 -1.032 -21.254 1.00 47.38 93 ASN A N 1
ATOM 767 C CA . ASN A 1 93 ? 28.016 -1.730 -21.875 1.00 47.38 93 ASN A CA 1
ATOM 768 C C . ASN A 1 93 ? 27.989 -3.179 -21.386 1.00 47.38 93 ASN A C 1
ATOM 770 O O . ASN A 1 93 ? 28.184 -3.429 -20.197 1.00 47.38 93 ASN A O 1
ATOM 774 N N . GLY A 1 94 ? 27.735 -4.112 -22.297 1.00 48.69 94 GLY A N 1
ATOM 775 C CA . GLY A 1 94 ? 27.738 -5.537 -21.993 1.00 48.69 94 GLY A CA 1
ATOM 776 C C . GLY A 1 94 ? 27.188 -6.391 -23.127 1.00 48.69 94 GLY A C 1
ATOM 777 O O . GLY A 1 94 ? 26.341 -7.235 -22.865 1.00 48.69 94 GLY A O 1
ATOM 778 N N . ASP A 1 95 ? 27.638 -6.158 -24.361 1.00 38.69 95 ASP A N 1
ATOM 779 C CA . ASP A 1 95 ? 27.616 -7.196 -25.393 1.00 38.69 95 ASP A CA 1
ATOM 780 C C . ASP A 1 95 ? 29.066 -7.638 -25.614 1.00 38.69 95 ASP A C 1
ATOM 782 O O . ASP A 1 95 ? 29.917 -6.858 -26.045 1.00 38.69 95 ASP A O 1
ATOM 786 N N . THR A 1 96 ? 29.353 -8.858 -25.167 1.00 46.00 96 THR A N 1
ATOM 787 C CA . THR A 1 96 ? 30.647 -9.528 -25.266 1.00 46.00 96 THR A CA 1
ATOM 788 C C . THR A 1 96 ? 30.529 -10.618 -26.329 1.00 46.00 96 THR A C 1
ATOM 790 O O . THR A 1 96 ? 29.792 -11.577 -26.109 1.00 46.00 96 THR A O 1
ATOM 793 N N . ALA A 1 97 ? 31.379 -10.498 -27.360 1.00 33.50 97 ALA A N 1
ATOM 794 C CA . ALA A 1 97 ? 31.949 -11.554 -28.218 1.00 33.50 97 ALA A CA 1
ATOM 795 C C . ALA A 1 97 ? 31.017 -12.172 -29.293 1.00 33.50 97 ALA A C 1
ATOM 797 O O . ALA A 1 97 ? 29.796 -12.119 -29.148 1.00 33.50 97 ALA A O 1
ATOM 798 N N . PRO A 1 98 ? 31.545 -12.779 -30.382 1.00 54.16 98 PRO A N 1
ATOM 799 C CA . PRO A 1 98 ? 32.884 -13.369 -30.583 1.00 54.16 98 PRO A CA 1
ATOM 800 C C . PRO A 1 98 ? 33.984 -12.441 -31.119 1.00 54.16 98 PRO A C 1
ATOM 802 O O . PRO A 1 98 ? 33.704 -11.619 -32.018 1.00 54.16 98 PRO A O 1
#

InterPro domains:
  IPR020518 Transcription regulator PrtN [PF11112] (7-75)

Foldseek 3Di:
DDDLVNQLVVVCVVPVDQKDFPVVVCVPPPVVQPDPVSVVVCVVVVVQVQDWDFDDPPPGGTIGGSSSVSVRCCVVDVPPPDPPDDDDDDDPDDDDDD

Organism: NCBI:txid797277

Sequence (98 aa):
MTTLPATLEQLRRRYDRPCLPLDEVRAEWLPHINSEEHLLKQIRLGRIRLRYTRLHSRKGIPVVYLDDLARWLLSRNPSNTQPAGHLPAFNSNGDTAP